Protein AF-A0A0B2VRH1-F1 (afdb_monomer)

Sequence (153 aa):
MAQWIFHVLIVERILIDPFHNIIDLCSIANISVLSLTHPLYGYYIHGRSVHGRADTDMLHMNQYLQNERDNLCGQRGLEPGSELQTFAVSLPKAFREQFDEIITKAQTTQTVRLSGTEATTAKIEKVAQASASVIAIFLHTLPLLIQHHTISL

InterPro domains:
  IPR019170 Meckelin [PF09773] (2-138)
  IPR019170 Meckelin [PTHR21274] (2-134)

pLDDT: mean 82.72, std 11.71, range [45.09, 95.44]

Radius of gyration: 19.41 Å; Cα contacts (8 Å, |Δi|>4): 167; chains: 1; bounding box: 44×45×52 Å

Mean predicted aligned error: 8.81 Å

Structure (mmCIF, N/CA/C/O backbone):
data_AF-A0A0B2VRH1-F1
#
_entry.id   AF-A0A0B2VRH1-F1
#
loop_
_atom_site.group_PDB
_atom_site.id
_atom_site.type_symbol
_atom_site.label_atom_id
_atom_site.label_alt_id
_atom_site.label_comp_id
_atom_site.label_asym_id
_atom_site.label_entity_id
_atom_site.label_seq_id
_atom_site.pdbx_PDB_ins_code
_atom_site.Cartn_x
_atom_site.Cartn_y
_atom_site.Cartn_z
_atom_site.occupancy
_atom_site.B_iso_or_equiv
_atom_site.auth_seq_id
_atom_site.auth_comp_id
_atom_site.auth_asym_id
_atom_site.auth_atom_id
_atom_site.pdbx_PDB_model_num
ATOM 1 N N . MET A 1 1 ? 10.147 29.366 -21.437 1.00 80.12 1 MET A N 1
ATOM 2 C CA . MET A 1 1 ? 8.720 29.034 -21.659 1.00 80.12 1 MET A CA 1
ATOM 3 C C . MET A 1 1 ? 8.546 27.788 -22.518 1.00 80.12 1 MET A C 1
ATOM 5 O O . MET A 1 1 ? 8.011 26.824 -22.001 1.00 80.12 1 MET A O 1
ATOM 9 N N . ALA A 1 2 ? 9.052 27.740 -23.757 1.00 86.06 2 ALA A N 1
ATOM 10 C CA . ALA A 1 2 ? 8.922 26.553 -24.621 1.00 86.06 2 ALA A CA 1
ATOM 11 C C . ALA A 1 2 ? 9.489 25.256 -24.004 1.00 86.06 2 ALA A C 1
ATOM 13 O O . ALA A 1 2 ? 8.811 24.238 -24.024 1.00 86.06 2 ALA A O 1
ATOM 14 N N . GLN A 1 3 ? 10.671 25.306 -23.372 1.00 88.19 3 GLN A N 1
ATOM 15 C CA . GLN A 1 3 ? 11.244 24.158 -22.647 1.00 88.19 3 GLN A CA 1
ATOM 16 C C . GLN A 1 3 ? 10.335 23.660 -21.510 1.00 88.19 3 GLN A C 1
ATOM 18 O O . GLN A 1 3 ? 10.160 22.459 -21.349 1.00 88.19 3 GLN A O 1
ATOM 23 N N . TRP A 1 4 ? 9.735 24.575 -20.742 1.00 92.00 4 TRP A N 1
ATOM 24 C CA . TRP A 1 4 ? 8.827 24.228 -19.643 1.00 92.00 4 TRP A CA 1
ATOM 25 C C . TRP A 1 4 ? 7.529 23.607 -20.171 1.00 92.00 4 TRP A C 1
ATOM 27 O O . TRP A 1 4 ? 7.096 22.575 -19.677 1.00 92.00 4 TRP A O 1
ATOM 37 N N . ILE A 1 5 ? 6.961 24.179 -21.237 1.00 89.69 5 ILE A N 1
ATOM 38 C CA . ILE A 1 5 ? 5.761 23.648 -21.898 1.00 89.69 5 ILE A CA 1
ATOM 39 C C . ILE A 1 5 ? 6.035 22.252 -22.476 1.00 89.69 5 ILE A C 1
ATOM 41 O O . ILE A 1 5 ? 5.223 21.353 -22.295 1.00 89.69 5 ILE A O 1
ATOM 45 N N . PHE A 1 6 ? 7.185 22.049 -23.125 1.00 90.38 6 PHE A N 1
ATOM 46 C CA . PHE A 1 6 ? 7.598 20.741 -23.638 1.00 90.38 6 PHE A CA 1
ATOM 47 C C . PHE A 1 6 ? 7.766 19.715 -22.509 1.00 90.38 6 PHE A C 1
ATOM 49 O O . PHE A 1 6 ? 7.283 18.591 -22.619 1.00 90.38 6 PHE A O 1
ATOM 56 N N . HIS A 1 7 ? 8.394 20.109 -21.399 1.00 85.38 7 HIS A N 1
ATOM 57 C CA . HIS A 1 7 ? 8.562 19.239 -20.238 1.00 85.38 7 HIS A CA 1
ATOM 58 C C . HIS A 1 7 ? 7.213 18.799 -19.651 1.00 85.38 7 HIS A C 1
ATOM 60 O O . HIS A 1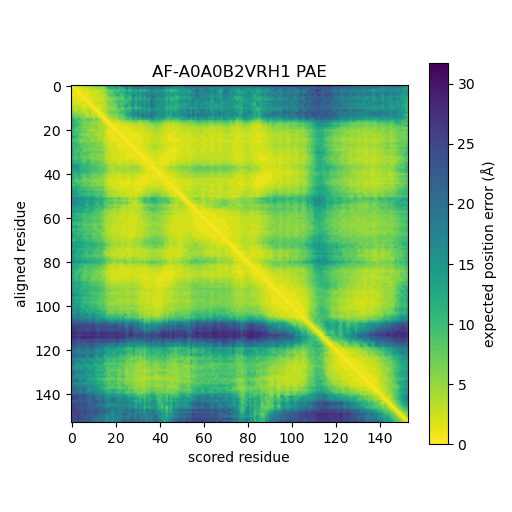 7 ? 6.954 17.608 -19.521 1.00 85.38 7 HIS A O 1
ATOM 66 N N . VAL A 1 8 ? 6.320 19.749 -19.373 1.00 83.69 8 VAL A N 1
ATOM 67 C CA . VAL A 1 8 ? 5.028 19.472 -18.725 1.00 83.69 8 VAL A CA 1
ATOM 68 C C . VAL A 1 8 ? 4.060 18.728 -19.652 1.00 83.69 8 VAL A C 1
ATOM 70 O O . VAL A 1 8 ? 3.361 17.815 -19.221 1.00 83.69 8 VAL A O 1
ATOM 73 N N . LEU A 1 9 ? 3.987 19.103 -20.933 1.00 82.50 9 LEU A N 1
ATOM 74 C CA . LEU A 1 9 ? 2.983 18.541 -21.844 1.00 82.50 9 LEU A CA 1
ATOM 75 C C . LEU A 1 9 ? 3.428 17.264 -22.554 1.00 82.50 9 LEU A C 1
ATOM 77 O O . LEU A 1 9 ? 2.566 16.485 -22.950 1.00 82.50 9 LEU A O 1
ATOM 81 N N . ILE A 1 10 ? 4.732 17.055 -22.753 1.00 81.56 10 ILE A N 1
ATOM 82 C CA . ILE A 1 10 ? 5.246 15.904 -23.507 1.00 81.56 10 ILE A CA 1
ATOM 83 C C . ILE A 1 10 ? 5.997 14.953 -22.584 1.00 81.56 10 ILE A C 1
ATOM 85 O O . ILE A 1 10 ? 5.645 13.781 -22.523 1.00 81.56 10 ILE A O 1
ATOM 89 N N . VAL A 1 11 ? 6.988 15.428 -21.825 1.00 80.25 11 VAL A N 1
ATOM 90 C CA . VAL A 1 11 ? 7.798 14.531 -20.981 1.00 80.25 11 VAL A CA 1
ATOM 91 C C . VAL A 1 11 ? 6.958 13.945 -19.847 1.00 80.25 11 VAL A C 1
ATOM 93 O O . VAL A 1 11 ? 6.813 12.732 -19.758 1.00 80.25 11 VAL A O 1
ATOM 96 N N . GLU A 1 12 ? 6.336 14.786 -19.024 1.00 77.56 12 GLU A N 1
ATOM 97 C CA . GLU A 1 12 ? 5.575 14.319 -17.858 1.00 77.56 12 GLU A CA 1
ATOM 98 C C . GLU A 1 12 ? 4.310 13.540 -18.224 1.00 77.56 12 GLU A C 1
ATOM 100 O O . GLU A 1 12 ? 3.898 12.653 -17.487 1.00 77.56 12 GLU A O 1
ATOM 105 N N . ARG A 1 13 ? 3.676 13.865 -19.353 1.00 69.12 13 ARG A N 1
ATOM 106 C CA . ARG A 1 13 ? 2.403 13.250 -19.753 1.00 69.12 13 ARG A CA 1
ATOM 107 C C . ARG A 1 13 ? 2.546 11.993 -20.596 1.00 69.12 13 ARG A C 1
ATOM 109 O O . ARG A 1 13 ? 1.606 11.207 -20.616 1.00 69.12 13 ARG A O 1
ATOM 116 N N . ILE A 1 14 ? 3.652 11.842 -21.324 1.00 69.12 14 ILE A N 1
ATOM 117 C CA . ILE A 1 14 ? 3.832 10.740 -22.281 1.00 69.12 14 ILE A CA 1
ATOM 118 C C . ILE A 1 14 ? 4.950 9.794 -21.836 1.00 69.12 14 ILE A C 1
ATOM 120 O O . ILE A 1 14 ? 4.858 8.600 -22.097 1.00 69.12 14 ILE A O 1
ATOM 124 N N . LEU A 1 15 ? 5.999 10.297 -21.175 1.00 67.44 15 LEU A N 1
ATOM 125 C CA . LEU A 1 15 ? 7.172 9.492 -20.809 1.00 67.44 15 LEU A CA 1
ATOM 126 C C . LEU A 1 15 ? 7.208 9.083 -19.334 1.00 67.44 15 LEU A C 1
ATOM 128 O O . LEU A 1 15 ? 7.958 8.174 -18.988 1.00 67.44 15 LEU A O 1
ATOM 132 N N . ILE A 1 16 ? 6.437 9.742 -18.468 1.00 75.50 16 ILE A N 1
ATOM 133 C CA . ILE A 1 16 ? 6.370 9.410 -17.044 1.00 75.50 16 ILE A CA 1
ATOM 134 C C . ILE A 1 16 ? 5.067 8.669 -16.778 1.00 75.50 16 ILE A C 1
ATOM 136 O O . ILE A 1 16 ? 3.990 9.168 -17.095 1.00 75.50 16 ILE A O 1
ATOM 140 N N . ASP A 1 17 ? 5.183 7.504 -16.147 1.00 82.19 17 ASP A N 1
ATOM 141 C CA . ASP A 1 17 ? 4.053 6.769 -15.599 1.00 82.19 17 ASP A CA 1
ATOM 142 C C . ASP A 1 17 ? 3.957 7.027 -14.085 1.00 82.19 17 ASP A C 1
ATOM 144 O O . ASP A 1 17 ? 4.580 6.328 -13.277 1.00 82.19 17 ASP A O 1
ATOM 148 N N . PRO A 1 18 ? 3.235 8.079 -13.657 1.00 82.88 18 PRO A N 1
ATOM 149 C CA . PRO A 1 18 ? 3.152 8.430 -12.245 1.00 82.88 18 PRO A CA 1
ATOM 150 C C . PRO A 1 18 ? 2.441 7.356 -11.414 1.00 82.88 18 PRO A C 1
ATOM 152 O O . PRO A 1 18 ? 2.662 7.294 -10.203 1.00 82.88 18 PRO A O 1
ATOM 155 N N . PHE A 1 19 ? 1.599 6.522 -12.032 1.00 84.38 19 PHE A N 1
ATOM 156 C CA . PHE A 1 19 ? 0.873 5.484 -11.316 1.00 84.38 19 PHE A CA 1
ATOM 157 C C . PHE A 1 19 ? 1.769 4.284 -11.017 1.00 84.38 19 PHE A C 1
ATOM 159 O O . PHE A 1 19 ? 1.809 3.831 -9.876 1.00 84.38 19 PHE A O 1
ATOM 166 N N . HIS A 1 20 ? 2.553 3.811 -11.982 1.00 87.75 20 HIS A N 1
ATOM 167 C CA . HIS A 1 20 ? 3.535 2.764 -11.701 1.00 87.75 20 HIS A CA 1
ATOM 168 C C . HIS A 1 20 ?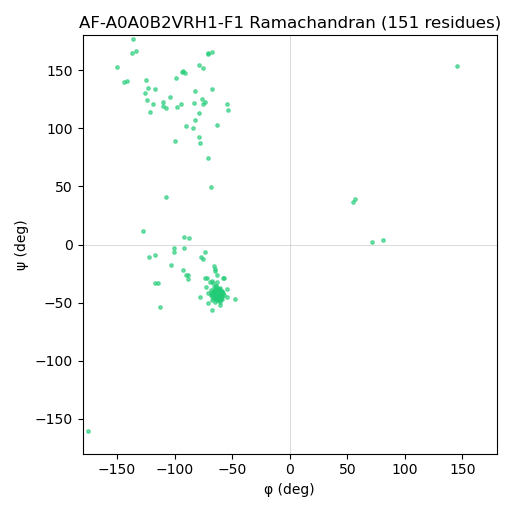 4.600 3.258 -10.714 1.00 87.75 20 HIS A C 1
ATOM 170 O O . HIS A 1 20 ? 4.905 2.559 -9.751 1.00 87.75 20 HIS A O 1
ATOM 176 N N . ASN A 1 21 ? 5.039 4.518 -10.828 1.00 90.00 21 ASN A N 1
ATOM 177 C CA . ASN A 1 21 ? 5.976 5.108 -9.869 1.00 90.00 21 ASN A CA 1
ATOM 178 C C . ASN A 1 21 ? 5.448 5.107 -8.423 1.00 90.00 21 ASN A C 1
ATOM 180 O O . ASN A 1 21 ? 6.220 4.861 -7.495 1.00 90.00 21 ASN A O 1
ATOM 184 N N . ILE A 1 22 ? 4.154 5.388 -8.200 1.00 91.88 22 ILE A N 1
ATOM 185 C CA . ILE A 1 22 ? 3.595 5.362 -6.838 1.00 91.88 22 ILE A CA 1
ATOM 186 C C . ILE A 1 22 ? 3.449 3.929 -6.314 1.00 91.88 22 ILE A C 1
ATOM 188 O O . ILE A 1 22 ? 3.714 3.689 -5.138 1.00 91.88 22 ILE A O 1
ATOM 192 N N . ILE A 1 23 ? 3.084 2.973 -7.173 1.00 92.75 23 ILE A N 1
ATOM 193 C CA . ILE A 1 23 ? 2.985 1.549 -6.819 1.00 92.75 23 ILE A CA 1
ATOM 194 C C . ILE A 1 23 ? 4.370 0.999 -6.442 1.00 92.75 23 ILE A C 1
ATOM 196 O O . ILE A 1 23 ? 4.529 0.349 -5.400 1.00 92.75 23 ILE A O 1
ATOM 200 N N . ASP A 1 24 ? 5.392 1.330 -7.231 1.00 91.62 24 ASP A N 1
ATOM 201 C CA . ASP A 1 24 ? 6.778 0.950 -6.966 1.00 91.62 24 ASP A CA 1
ATOM 202 C C . ASP A 1 24 ? 7.302 1.565 -5.675 1.00 91.62 24 ASP A C 1
ATOM 204 O O . ASP A 1 24 ? 7.927 0.870 -4.867 1.00 91.62 24 ASP A O 1
ATOM 208 N N . LEU A 1 25 ? 7.005 2.847 -5.449 1.00 92.44 25 LEU A N 1
ATOM 209 C CA . LEU A 1 25 ? 7.373 3.540 -4.222 1.00 92.44 25 LEU A CA 1
ATOM 210 C C . LEU A 1 25 ? 6.720 2.891 -2.999 1.00 92.44 25 LEU A C 1
ATOM 212 O O . LEU A 1 25 ? 7.411 2.639 -2.016 1.00 92.44 25 LEU A O 1
ATOM 216 N N . CYS A 1 26 ? 5.421 2.589 -3.058 1.00 93.56 26 CYS A N 1
ATOM 217 C CA . CYS A 1 26 ? 4.702 1.889 -1.994 1.00 93.56 26 CYS A CA 1
ATOM 218 C C . CYS A 1 26 ? 5.380 0.561 -1.637 1.00 93.56 26 CYS A C 1
ATOM 220 O O . CYS A 1 26 ? 5.602 0.276 -0.463 1.00 93.56 26 CYS A O 1
ATOM 222 N N . SER A 1 27 ? 5.764 -0.215 -2.646 1.00 91.25 27 SER A N 1
ATOM 223 C CA . SER A 1 27 ? 6.400 -1.525 -2.482 1.00 91.25 27 SER A CA 1
ATOM 224 C C . SER A 1 27 ? 7.788 -1.434 -1.860 1.00 91.25 27 SER A C 1
ATOM 226 O O . SER A 1 27 ? 8.094 -2.157 -0.915 1.00 91.25 27 SER A O 1
ATOM 228 N N . ILE A 1 28 ? 8.613 -0.505 -2.345 1.00 91.44 28 ILE A N 1
ATOM 229 C CA . ILE A 1 28 ? 9.955 -0.250 -1.812 1.00 91.44 28 ILE A CA 1
ATOM 230 C C . ILE A 1 28 ? 9.876 0.263 -0.371 1.00 91.44 28 ILE A C 1
ATOM 232 O O . ILE A 1 28 ? 10.623 -0.196 0.490 1.00 91.44 28 ILE A O 1
ATOM 236 N N . ALA A 1 29 ? 8.943 1.177 -0.100 1.00 91.75 29 ALA A N 1
ATOM 237 C CA . ALA A 1 29 ? 8.716 1.754 1.220 1.00 91.75 29 ALA A CA 1
ATOM 238 C C . ALA A 1 29 ? 8.028 0.786 2.198 1.00 91.75 29 ALA A C 1
ATOM 240 O O . ALA A 1 29 ? 7.908 1.101 3.380 1.00 91.75 29 ALA A O 1
ATOM 241 N N . ASN A 1 30 ? 7.590 -0.390 1.735 1.00 91.12 30 ASN A N 1
ATOM 242 C CA . ASN A 1 30 ? 6.813 -1.350 2.515 1.00 91.12 30 ASN A CA 1
ATOM 243 C C . ASN A 1 30 ? 5.504 -0.748 3.084 1.00 91.12 30 ASN A C 1
ATOM 245 O O . ASN A 1 30 ? 5.123 -1.016 4.227 1.00 91.12 30 ASN A O 1
ATOM 249 N N . ILE A 1 31 ? 4.823 0.096 2.300 1.00 90.75 31 ILE A N 1
ATOM 250 C CA . ILE A 1 31 ? 3.594 0.808 2.673 1.00 90.75 31 ILE A CA 1
ATOM 251 C C . ILE A 1 31 ? 2.455 0.396 1.746 1.00 90.75 31 ILE A C 1
ATOM 253 O O . ILE A 1 31 ? 2.488 0.648 0.546 1.00 90.75 31 ILE A O 1
ATOM 257 N N . SER A 1 32 ? 1.385 -0.155 2.319 1.00 90.62 32 SER A N 1
ATOM 258 C CA . SER A 1 32 ? 0.133 -0.397 1.595 1.00 90.62 32 SER A CA 1
ATOM 259 C C . SER A 1 32 ? -0.856 0.757 1.763 1.00 90.62 32 SER A C 1
ATOM 261 O O . SER A 1 32 ? -0.910 1.379 2.823 1.00 90.62 32 SER A O 1
ATOM 263 N N . VAL A 1 33 ? -1.678 1.009 0.743 1.00 91.00 33 VAL A N 1
ATOM 264 C CA . VAL A 1 33 ? -2.634 2.127 0.724 1.00 91.00 33 VAL A CA 1
ATOM 265 C C . VAL A 1 33 ? -4.042 1.606 0.477 1.00 91.00 33 VAL A C 1
ATOM 267 O O . VAL A 1 33 ? -4.293 0.957 -0.530 1.00 91.00 33 VAL A O 1
ATOM 270 N N . LEU A 1 34 ? -4.973 1.928 1.374 1.00 89.19 34 LEU A N 1
ATOM 271 C CA . LEU A 1 34 ? -6.407 1.706 1.187 1.00 89.19 34 LEU A CA 1
ATOM 272 C C . LEU A 1 34 ? -7.100 3.060 1.013 1.00 89.19 34 LEU A C 1
ATOM 274 O O . LEU A 1 34 ? -7.024 3.912 1.895 1.00 89.19 34 LEU A O 1
ATOM 278 N N . SER A 1 35 ? -7.797 3.242 -0.106 1.00 90.94 35 SER A N 1
ATOM 279 C CA . SER A 1 35 ? -8.553 4.454 -0.423 1.00 90.94 35 SER A CA 1
ATOM 280 C C . SER A 1 35 ? -10.023 4.117 -0.641 1.00 90.94 35 SER A C 1
ATOM 282 O O . SER A 1 35 ? -10.375 3.415 -1.587 1.00 90.94 35 SER A O 1
ATOM 284 N N . LEU A 1 36 ? -10.896 4.608 0.237 1.00 88.94 36 LEU A N 1
ATOM 285 C CA . LEU A 1 36 ? -12.336 4.369 0.157 1.00 88.94 36 LEU A CA 1
ATOM 286 C C . LEU A 1 36 ? -13.022 5.517 -0.580 1.00 88.94 36 LEU A C 1
ATOM 288 O O . LEU A 1 36 ? -12.967 6.662 -0.139 1.00 88.94 36 LEU A O 1
ATOM 292 N N . THR A 1 37 ? -13.703 5.203 -1.682 1.00 90.69 37 THR A N 1
ATOM 293 C CA . THR A 1 37 ? -14.565 6.173 -2.383 1.00 90.69 37 THR A CA 1
ATOM 294 C C . THR A 1 37 ? -15.981 6.167 -1.817 1.00 90.69 37 THR A C 1
ATOM 296 O O . THR A 1 37 ? -16.660 7.189 -1.820 1.00 90.69 37 THR A O 1
ATOM 299 N N . HIS A 1 38 ? -16.411 5.017 -1.300 1.00 91.19 38 HIS A N 1
ATOM 300 C CA . HIS A 1 38 ? -17.692 4.800 -0.643 1.00 91.19 38 HIS A CA 1
ATOM 301 C C . HIS A 1 38 ? -17.474 4.017 0.652 1.00 91.19 38 HIS A C 1
ATOM 303 O O . HIS A 1 38 ? -16.413 3.419 0.838 1.00 91.19 38 HIS A O 1
ATOM 309 N N . PRO A 1 39 ? -18.476 3.938 1.547 1.00 89.06 39 PRO A N 1
ATOM 310 C CA . PRO A 1 39 ? -18.260 3.332 2.849 1.00 89.06 39 PRO A CA 1
ATOM 311 C C . PRO A 1 39 ? -17.756 1.888 2.850 1.00 89.06 39 PRO A C 1
ATOM 313 O O . PRO A 1 39 ? -17.071 1.496 3.792 1.00 89.06 39 PRO A O 1
ATOM 316 N N . LEU A 1 40 ? -18.099 1.136 1.803 1.00 90.69 40 LEU A N 1
ATOM 317 C CA . LEU A 1 40 ? -17.813 -0.286 1.633 1.00 90.69 40 LEU A CA 1
ATOM 318 C C . LEU A 1 40 ? -17.126 -0.587 0.291 1.00 90.69 40 LEU A C 1
ATOM 320 O O . LEU A 1 40 ? -17.075 -1.741 -0.109 1.00 90.69 40 LEU A O 1
ATOM 324 N N . TYR A 1 41 ? -16.651 0.425 -0.437 1.00 90.50 41 TYR A N 1
ATOM 325 C CA . TYR A 1 41 ? -16.011 0.222 -1.738 1.00 90.50 41 TYR A CA 1
ATOM 326 C C . TYR A 1 41 ? -14.867 1.208 -1.954 1.00 90.50 41 TYR A C 1
ATOM 328 O O . TYR A 1 41 ? -14.965 2.396 -1.625 1.00 90.50 41 TYR A O 1
ATOM 336 N N . GLY A 1 42 ? -13.781 0.715 -2.535 1.00 91.06 42 GLY A N 1
ATOM 337 C CA . GLY A 1 42 ? -12.590 1.508 -2.765 1.00 91.06 42 GLY A CA 1
ATOM 338 C C . GLY A 1 42 ? -11.510 0.771 -3.536 1.00 91.06 42 GLY A C 1
ATOM 339 O O . GLY A 1 42 ? -11.760 -0.234 -4.198 1.00 91.06 42 GLY A O 1
ATOM 340 N N . TYR A 1 43 ? -10.300 1.295 -3.414 1.00 90.81 43 TYR A N 1
ATOM 341 C CA . TYR A 1 43 ? -9.109 0.826 -4.097 1.00 90.81 43 TYR A CA 1
ATOM 342 C C . TYR A 1 43 ? -8.011 0.512 -3.091 1.00 90.81 43 TYR A C 1
ATOM 344 O O . TYR A 1 43 ? -7.838 1.229 -2.102 1.00 90.81 43 TYR A O 1
ATOM 352 N N . TYR A 1 44 ? -7.268 -0.553 -3.356 1.00 90.50 44 TYR A N 1
ATOM 353 C CA . TYR A 1 44 ? -6.167 -1.006 -2.525 1.00 90.50 44 TYR A CA 1
ATOM 354 C C . TYR A 1 44 ? -4.890 -1.148 -3.352 1.00 90.50 44 TYR A C 1
ATOM 356 O O . TYR A 1 44 ? -4.902 -1.774 -4.411 1.00 90.50 44 TYR A O 1
ATOM 364 N N . ILE A 1 45 ? -3.799 -0.572 -2.848 1.00 92.25 45 ILE A N 1
ATOM 365 C CA . ILE A 1 45 ? -2.438 -0.759 -3.350 1.00 92.25 45 ILE A CA 1
ATOM 366 C C . ILE A 1 45 ? -1.688 -1.616 -2.335 1.00 92.25 45 ILE A C 1
ATOM 368 O O . ILE A 1 45 ? -1.492 -1.218 -1.180 1.00 92.25 45 ILE A O 1
ATOM 372 N N . HIS A 1 46 ? -1.258 -2.788 -2.779 1.00 90.31 46 HIS A N 1
ATOM 373 C CA . HIS A 1 46 ? -0.429 -3.697 -2.016 1.00 90.31 46 HIS A CA 1
ATOM 374 C C . HIS A 1 46 ? 1.042 -3.307 -2.146 1.00 90.31 46 HIS A C 1
ATOM 376 O O . HIS A 1 46 ? 1.692 -3.631 -3.133 1.00 90.31 46 HIS A O 1
ATOM 382 N N . GLY A 1 47 ? 1.569 -2.615 -1.139 1.00 90.81 47 GLY A N 1
ATOM 383 C CA . GLY A 1 47 ? 2.965 -2.181 -1.116 1.00 90.81 47 GLY A CA 1
ATOM 384 C C . GLY A 1 47 ? 3.814 -2.960 -0.125 1.00 90.81 47 GLY A C 1
ATOM 385 O O . GLY A 1 47 ? 4.591 -2.355 0.599 1.00 90.81 47 GLY A O 1
ATOM 386 N N . ARG A 1 48 ? 3.642 -4.281 -0.001 1.00 89.44 48 ARG A N 1
ATOM 387 C CA . ARG A 1 48 ? 4.540 -5.087 0.837 1.00 89.44 48 ARG A CA 1
ATOM 388 C C . ARG A 1 48 ? 5.866 -5.283 0.102 1.00 89.44 48 ARG A C 1
ATOM 390 O O . ARG A 1 48 ? 5.885 -5.806 -1.006 1.00 89.44 48 ARG A O 1
ATOM 397 N N . SER A 1 49 ? 6.974 -4.916 0.741 1.00 90.06 49 SER A N 1
ATOM 398 C CA . SER A 1 49 ? 8.309 -5.187 0.202 1.00 90.06 49 SER A CA 1
ATOM 399 C C . SER A 1 49 ? 8.585 -6.689 0.208 1.00 90.06 49 SER A C 1
ATOM 401 O O . SER A 1 49 ? 8.392 -7.362 1.228 1.00 90.06 49 SER A O 1
ATOM 403 N N . VAL A 1 50 ? 9.115 -7.207 -0.900 1.00 88.94 50 VAL A N 1
ATOM 404 C CA . VAL A 1 50 ? 9.544 -8.613 -1.025 1.00 88.94 50 VAL A CA 1
ATOM 405 C C . VAL A 1 50 ? 10.716 -8.941 -0.091 1.00 88.94 50 VAL A C 1
ATOM 407 O O . VAL A 1 50 ? 10.905 -10.092 0.295 1.00 88.94 50 VAL A O 1
ATOM 410 N N . HIS A 1 51 ? 11.454 -7.917 0.353 1.00 88.31 51 HIS A N 1
ATOM 411 C CA . HIS A 1 51 ? 12.589 -8.032 1.278 1.00 88.31 51 HIS A CA 1
ATOM 412 C C . HIS A 1 51 ? 12.177 -7.878 2.754 1.00 88.31 51 HIS A C 1
ATOM 414 O O . HIS A 1 51 ? 13.005 -8.008 3.660 1.00 88.31 51 HIS A O 1
ATOM 420 N N . GLY A 1 52 ? 10.891 -7.601 3.016 1.00 81.44 52 GLY A N 1
ATOM 421 C CA . GLY A 1 52 ? 10.291 -7.525 4.354 1.00 81.44 52 GLY A CA 1
ATOM 422 C C . GLY A 1 52 ? 10.692 -6.307 5.194 1.00 81.44 52 GLY A C 1
ATOM 423 O O . GLY A 1 52 ? 10.261 -6.193 6.341 1.00 81.44 52 GLY A O 1
ATOM 424 N N . ARG A 1 53 ? 11.509 -5.404 4.647 1.00 83.44 53 ARG A N 1
ATOM 425 C CA . ARG A 1 53 ? 11.949 -4.153 5.276 1.00 83.44 53 ARG A CA 1
ATOM 426 C C . ARG A 1 53 ? 12.202 -3.090 4.206 1.00 83.44 53 ARG A C 1
ATOM 428 O O . ARG A 1 53 ? 12.540 -3.441 3.078 1.00 83.44 53 ARG A O 1
ATOM 435 N N . ALA A 1 54 ? 12.052 -1.825 4.581 1.00 86.12 54 ALA A N 1
ATOM 436 C CA . ALA A 1 54 ? 12.275 -0.672 3.703 1.00 86.12 54 ALA A CA 1
ATOM 437 C C . ALA A 1 54 ? 13.427 0.226 4.181 1.00 86.12 54 ALA A C 1
ATOM 439 O O . ALA A 1 54 ? 14.171 0.762 3.366 1.00 86.12 54 ALA A O 1
ATOM 440 N N . ASP A 1 55 ? 13.622 0.333 5.499 1.00 89.12 55 ASP A N 1
ATOM 441 C CA . ASP A 1 55 ? 14.690 1.134 6.100 1.00 89.12 55 ASP A CA 1
ATOM 442 C C . ASP A 1 55 ? 16.028 0.391 6.004 1.00 89.12 55 ASP A C 1
ATOM 444 O O . ASP A 1 55 ? 16.416 -0.379 6.886 1.00 89.12 55 ASP A O 1
ATOM 448 N N . THR A 1 56 ? 16.729 0.573 4.891 1.00 90.44 56 THR A N 1
ATOM 449 C CA . THR A 1 56 ? 18.050 -0.012 4.665 1.00 90.44 56 THR A CA 1
ATOM 450 C C . THR A 1 56 ? 18.994 0.999 4.025 1.00 90.44 56 THR A C 1
ATOM 452 O O . THR A 1 56 ? 18.575 2.063 3.569 1.00 90.44 56 THR A O 1
ATOM 455 N N . ASP A 1 57 ? 20.292 0.705 4.043 1.00 93.81 57 ASP A N 1
ATOM 456 C CA . ASP A 1 57 ? 21.269 1.571 3.396 1.00 93.81 57 ASP A CA 1
ATOM 457 C C . ASP A 1 57 ? 21.167 1.485 1.862 1.00 93.81 57 ASP A C 1
ATOM 459 O O . ASP A 1 57 ? 20.565 0.576 1.286 1.00 93.81 57 ASP A O 1
ATOM 463 N N . MET A 1 58 ? 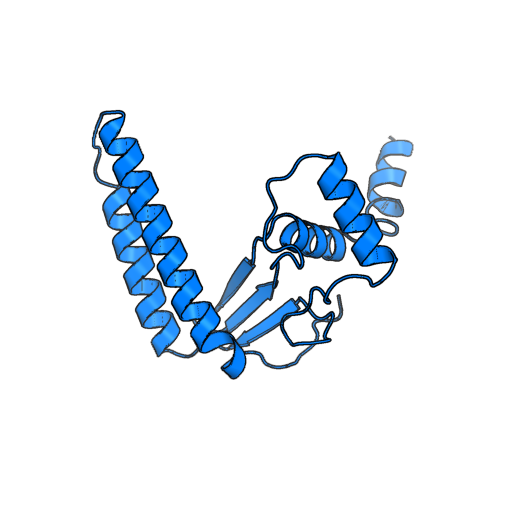21.776 2.449 1.171 1.00 93.19 58 MET A N 1
ATOM 464 C CA . MET A 1 58 ? 21.709 2.501 -0.291 1.00 93.19 58 MET A CA 1
ATOM 465 C C . MET A 1 58 ? 22.365 1.290 -0.969 1.00 93.19 58 MET A C 1
ATOM 467 O O . MET A 1 58 ? 21.988 0.951 -2.089 1.00 93.19 58 MET A O 1
ATOM 471 N N . LEU A 1 59 ? 23.341 0.647 -0.320 1.00 95.25 59 LEU A N 1
ATOM 472 C CA . LEU A 1 59 ? 24.044 -0.503 -0.884 1.00 95.25 59 LEU A CA 1
ATOM 473 C C . LEU A 1 59 ? 23.123 -1.726 -0.915 1.00 95.25 59 LEU A C 1
ATOM 475 O O . LEU A 1 59 ? 22.958 -2.344 -1.965 1.00 95.25 59 LEU A O 1
ATOM 479 N N . HIS A 1 60 ? 22.486 -2.037 0.209 1.00 92.88 60 HIS A N 1
ATOM 480 C CA . HIS A 1 60 ? 21.507 -3.110 0.317 1.00 92.88 60 HIS A CA 1
ATOM 481 C C . HIS A 1 60 ? 20.275 -2.821 -0.537 1.00 92.88 60 HIS A C 1
ATOM 483 O O . HIS A 1 60 ? 19.788 -3.716 -1.221 1.00 92.88 60 HIS A O 1
ATOM 489 N N . MET A 1 61 ? 19.817 -1.566 -0.582 1.00 92.44 61 MET A N 1
ATOM 490 C CA . MET A 1 61 ? 18.725 -1.172 -1.470 1.00 92.44 61 MET A CA 1
ATOM 491 C C . MET A 1 61 ? 19.070 -1.443 -2.942 1.00 92.44 61 MET A C 1
ATOM 493 O O . MET A 1 61 ? 18.245 -1.950 -3.697 1.00 92.44 61 MET A O 1
ATOM 497 N N . ASN A 1 62 ? 20.306 -1.162 -3.360 1.00 94.56 62 ASN A N 1
ATOM 498 C CA . ASN A 1 62 ? 20.753 -1.478 -4.712 1.00 94.56 62 ASN A CA 1
ATOM 499 C C . ASN A 1 62 ? 20.774 -2.995 -4.966 1.00 94.56 62 ASN A C 1
ATOM 501 O O . ASN A 1 62 ? 20.289 -3.441 -6.001 1.00 94.56 62 ASN A O 1
ATOM 505 N N . GLN A 1 63 ? 21.261 -3.787 -4.006 1.00 94.12 63 GLN A N 1
ATOM 506 C CA . GLN A 1 63 ? 21.244 -5.253 -4.092 1.00 94.12 63 GLN A CA 1
ATOM 507 C C . GLN A 1 63 ? 19.821 -5.810 -4.206 1.00 94.12 63 GLN A C 1
ATOM 509 O O . GLN A 1 63 ? 19.577 -6.721 -4.988 1.00 94.12 63 GLN A O 1
ATOM 514 N N . TYR A 1 64 ? 18.866 -5.247 -3.468 1.00 93.06 64 TYR A N 1
ATOM 515 C CA . TYR A 1 64 ? 17.452 -5.606 -3.554 1.00 93.06 64 TYR A CA 1
ATOM 516 C C . TYR A 1 64 ? 16.877 -5.374 -4.947 1.00 93.06 64 TYR A C 1
ATOM 518 O O . TYR A 1 64 ? 16.263 -6.281 -5.504 1.00 93.06 64 TYR A O 1
ATOM 526 N N . LEU A 1 65 ? 17.152 -4.212 -5.541 1.00 92.31 65 LEU A N 1
ATOM 527 C CA . LEU A 1 65 ? 16.720 -3.903 -6.905 1.00 92.31 65 LEU A CA 1
ATOM 528 C C . LEU A 1 65 ? 17.393 -4.805 -7.950 1.00 92.31 65 LEU A C 1
ATOM 530 O O . LEU A 1 65 ? 16.751 -5.189 -8.925 1.00 92.31 65 LEU A O 1
ATOM 534 N N . GLN A 1 66 ? 18.667 -5.166 -7.757 1.00 95.00 66 GLN A N 1
ATOM 535 C CA . GLN A 1 66 ? 19.352 -6.129 -8.629 1.00 95.00 66 GLN A CA 1
ATOM 536 C C . GLN A 1 66 ? 18.724 -7.523 -8.527 1.00 95.00 66 GLN A C 1
ATOM 538 O O . GLN A 1 66 ? 18.416 -8.126 -9.548 1.00 95.00 66 GLN A O 1
ATOM 543 N N . ASN A 1 67 ? 18.453 -8.001 -7.311 1.00 94.00 67 ASN A N 1
ATOM 544 C CA . ASN A 1 67 ? 17.805 -9.293 -7.098 1.00 94.00 67 ASN A CA 1
ATOM 545 C C . ASN A 1 67 ? 16.403 -9.345 -7.719 1.00 94.00 67 ASN A C 1
ATOM 547 O O . ASN A 1 67 ? 16.034 -10.370 -8.281 1.00 94.00 67 ASN A O 1
ATOM 551 N N . GLU A 1 68 ? 15.633 -8.259 -7.646 1.00 92.38 68 GLU A N 1
ATOM 552 C CA . GLU A 1 68 ? 14.333 -8.165 -8.319 1.00 92.38 68 GLU A CA 1
ATOM 553 C C . GLU A 1 68 ? 14.475 -8.209 -9.842 1.00 92.38 68 GLU A C 1
ATOM 555 O O . GLU A 1 68 ? 13.786 -8.982 -10.502 1.00 92.38 68 GLU A O 1
ATOM 560 N N . ARG A 1 69 ? 15.426 -7.449 -10.401 1.00 91.75 69 ARG A N 1
ATOM 561 C CA . ARG A 1 69 ? 15.731 -7.462 -11.839 1.00 91.75 69 ARG A CA 1
ATOM 562 C C . ARG A 1 69 ? 16.127 -8.854 -12.338 1.00 91.75 69 ARG A C 1
ATOM 564 O O . ARG A 1 69 ? 15.712 -9.252 -13.425 1.00 91.75 69 ARG A O 1
ATOM 571 N N . ASP A 1 70 ? 16.927 -9.571 -11.557 1.00 95.44 70 ASP A N 1
ATOM 572 C CA . ASP A 1 70 ? 17.439 -10.896 -11.904 1.00 95.44 70 ASP A CA 1
ATOM 573 C C . ASP A 1 70 ? 16.480 -12.032 -11.486 1.00 95.44 70 ASP A C 1
ATOM 575 O O . ASP A 1 70 ? 16.808 -13.206 -11.651 1.00 95.44 70 ASP A O 1
ATOM 579 N N . ASN A 1 71 ? 15.279 -11.703 -10.983 1.00 90.56 71 ASN A N 1
ATOM 580 C CA . ASN A 1 71 ? 14.262 -12.646 -10.494 1.00 90.56 71 ASN A CA 1
ATOM 581 C C . ASN A 1 71 ? 14.778 -13.614 -9.405 1.00 90.56 71 ASN A C 1
ATOM 583 O O . ASN A 1 71 ? 14.392 -14.782 -9.344 1.00 90.56 71 ASN A O 1
ATOM 587 N N . LEU A 1 72 ? 15.660 -13.129 -8.528 1.00 92.81 72 LEU A N 1
ATOM 588 C CA . LEU A 1 72 ? 16.250 -13.870 -7.406 1.00 92.81 72 LEU A CA 1
ATOM 589 C C . LEU A 1 72 ? 15.454 -13.726 -6.094 1.00 92.81 72 LEU A C 1
ATOM 591 O O . LEU A 1 72 ? 15.900 -14.183 -5.039 1.00 92.81 72 LEU A O 1
ATOM 595 N N . CYS A 1 73 ? 14.285 -13.089 -6.132 1.00 90.19 73 CYS A N 1
ATOM 596 C CA . CYS A 1 73 ? 13.373 -12.930 -5.001 1.00 90.19 73 CYS A CA 1
ATOM 597 C C . CYS A 1 73 ? 11.914 -13.190 -5.419 1.00 90.19 73 CYS A C 1
ATOM 599 O O . CYS A 1 73 ? 11.621 -13.491 -6.574 1.00 90.19 73 CYS A O 1
ATOM 601 N N . GLY A 1 74 ? 10.995 -13.144 -4.449 1.00 88.06 74 GLY A N 1
ATOM 602 C CA . GLY A 1 74 ? 9.564 -13.288 -4.718 1.00 88.06 74 GLY A CA 1
ATOM 603 C C . GLY A 1 74 ? 8.989 -12.106 -5.503 1.00 88.06 74 GLY A C 1
ATOM 604 O O . GLY A 1 74 ? 9.599 -11.044 -5.576 1.00 88.06 74 GLY A O 1
ATOM 605 N N . GLN A 1 75 ? 7.786 -12.294 -6.045 1.00 90.69 75 GLN A N 1
ATOM 606 C CA . GLN A 1 75 ? 7.058 -11.240 -6.751 1.00 90.69 75 GLN A CA 1
ATOM 607 C C . GLN A 1 75 ? 6.371 -10.268 -5.787 1.00 90.69 75 GLN A C 1
ATOM 609 O O . GLN A 1 75 ? 6.046 -10.624 -4.652 1.00 90.69 75 GLN A O 1
ATOM 614 N N . ARG A 1 76 ? 6.151 -9.034 -6.254 1.00 90.81 76 ARG A N 1
ATOM 615 C CA . ARG A 1 76 ? 5.574 -7.930 -5.464 1.00 90.81 76 ARG A CA 1
ATOM 616 C C . ARG A 1 76 ? 4.053 -8.015 -5.277 1.00 90.81 76 ARG A C 1
ATOM 618 O O . ARG A 1 76 ? 3.489 -7.241 -4.502 1.00 90.81 76 ARG A O 1
ATOM 625 N N . GLY A 1 77 ? 3.374 -8.904 -5.998 1.00 88.88 77 GLY A N 1
ATOM 626 C CA . GLY A 1 77 ? 1.924 -9.025 -5.931 1.00 88.88 77 GLY A CA 1
ATOM 627 C C . GLY A 1 77 ? 1.428 -9.620 -4.620 1.00 88.88 77 GLY A C 1
ATOM 628 O O . GLY A 1 77 ? 2.169 -10.207 -3.832 1.00 88.88 77 GLY A O 1
ATOM 629 N N . LEU A 1 78 ? 0.129 -9.446 -4.385 1.00 85.44 78 LEU A N 1
ATOM 630 C CA . LEU A 1 78 ? -0.502 -9.905 -3.150 1.00 85.44 78 LEU A CA 1
ATOM 631 C C . LEU A 1 78 ? -0.564 -11.437 -3.049 1.00 85.44 78 LEU A C 1
ATOM 633 O O . LEU A 1 78 ? -0.411 -12.002 -1.965 1.00 85.44 78 LEU A O 1
ATOM 637 N N . GLU A 1 79 ? -0.842 -12.098 -4.172 1.00 84.19 79 GLU A N 1
ATOM 638 C CA . GLU A 1 79 ? -0.936 -13.553 -4.246 1.00 84.19 79 GLU A CA 1
ATOM 639 C C . GLU A 1 79 ? 0.421 -14.174 -4.592 1.00 84.19 79 GLU A C 1
ATOM 641 O O . GLU A 1 79 ? 1.189 -13.587 -5.360 1.00 84.19 79 GLU A O 1
ATOM 646 N N . PRO A 1 80 ? 0.724 -15.383 -4.086 1.00 82.62 80 PRO A N 1
ATOM 647 C CA . PRO A 1 80 ? 1.964 -16.071 -4.418 1.00 82.62 80 PRO A CA 1
ATOM 648 C C . PRO A 1 80 ? 2.145 -16.225 -5.934 1.00 82.62 80 PRO A C 1
ATOM 650 O O . PRO A 1 80 ? 1.325 -16.845 -6.606 1.00 82.62 80 PRO A O 1
ATOM 653 N N . GLY A 1 81 ? 3.240 -15.674 -6.462 1.00 84.25 81 GLY A N 1
ATOM 654 C CA . GLY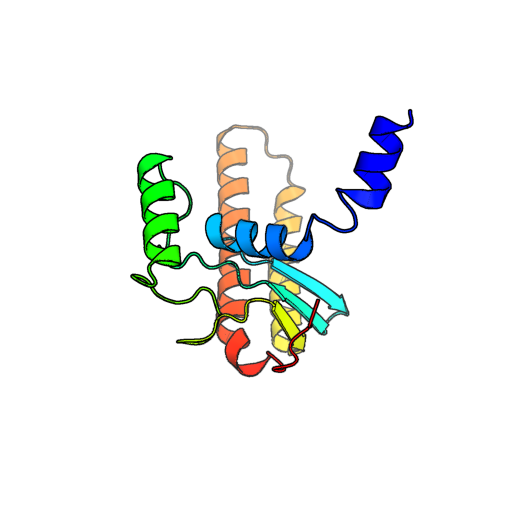 A 1 81 ? 3.571 -15.738 -7.890 1.00 84.25 81 GLY A CA 1
ATOM 655 C C . GLY A 1 81 ? 2.847 -14.718 -8.775 1.00 84.25 81 GLY A C 1
ATOM 656 O O . GLY A 1 81 ? 3.040 -14.749 -9.986 1.00 84.25 81 GLY A O 1
ATOM 657 N N . SER A 1 82 ? 2.047 -13.816 -8.200 1.00 87.06 82 SER A N 1
ATOM 658 C CA . SER A 1 82 ? 1.426 -12.703 -8.922 1.00 87.06 82 SER A CA 1
ATOM 659 C C . SER A 1 82 ? 2.287 -11.443 -8.846 1.00 87.06 82 SER A C 1
ATOM 661 O O . SER A 1 82 ? 2.956 -11.200 -7.844 1.00 87.06 82 SER A O 1
ATOM 663 N N . GLU A 1 83 ? 2.223 -10.611 -9.882 1.00 88.56 83 GLU A N 1
ATOM 664 C CA . GLU A 1 83 ? 2.777 -9.249 -9.898 1.00 88.56 83 GLU A CA 1
ATOM 665 C C . GLU A 1 83 ? 1.694 -8.184 -9.665 1.00 88.56 83 GLU A C 1
ATOM 667 O O . GLU A 1 83 ? 1.994 -6.998 -9.592 1.00 88.56 83 GLU A O 1
ATOM 672 N N . LEU A 1 84 ? 0.419 -8.576 -9.534 1.00 89.38 84 LEU A N 1
ATOM 673 C CA . LEU A 1 84 ? -0.677 -7.620 -9.391 1.00 89.38 84 LEU A CA 1
ATOM 674 C C . LEU A 1 84 ? -0.669 -6.980 -7.997 1.00 89.38 84 LEU A C 1
ATOM 676 O O . LEU A 1 84 ? -0.772 -7.670 -6.979 1.00 89.38 84 LEU A O 1
ATOM 680 N N . GLN A 1 85 ? -0.591 -5.649 -7.966 1.00 90.88 85 GLN A N 1
ATOM 681 C CA . GLN A 1 85 ? -0.504 -4.864 -6.730 1.00 90.88 85 GLN A CA 1
ATOM 682 C C . GLN A 1 85 ? -1.688 -3.918 -6.516 1.00 90.88 85 GLN A C 1
ATOM 684 O O . GLN A 1 85 ? -1.811 -3.336 -5.442 1.00 90.88 85 GLN A O 1
ATOM 689 N N . THR A 1 86 ? -2.561 -3.747 -7.507 1.00 91.31 86 THR A N 1
ATOM 690 C CA . THR A 1 86 ? -3.695 -2.819 -7.458 1.00 91.31 86 THR A CA 1
ATOM 691 C C . THR A 1 86 ? -5.014 -3.571 -7.551 1.00 91.31 86 THR A C 1
ATOM 693 O O . THR A 1 86 ? -5.193 -4.454 -8.387 1.00 91.31 86 THR A O 1
ATOM 696 N N . PHE A 1 87 ? -5.954 -3.214 -6.678 1.00 89.19 87 PHE A N 1
ATOM 697 C CA . PHE A 1 87 ? -7.201 -3.954 -6.519 1.00 89.19 87 PHE A CA 1
ATOM 698 C C . PHE A 1 87 ? -8.384 -3.021 -6.292 1.00 89.19 87 PHE A C 1
ATOM 700 O O . PHE A 1 87 ? -8.290 -2.055 -5.531 1.00 89.19 87 PHE A O 1
ATOM 707 N N . ALA A 1 88 ? -9.524 -3.356 -6.891 1.00 90.31 88 ALA A N 1
ATOM 708 C CA . ALA A 1 88 ? -10.817 -2.877 -6.423 1.00 90.31 88 ALA A CA 1
ATOM 709 C C . ALA A 1 88 ? -11.285 -3.770 -5.267 1.00 90.31 88 ALA A C 1
ATOM 711 O O . ALA A 1 88 ? -11.239 -5.001 -5.352 1.00 90.31 88 ALA A O 1
ATOM 712 N N . VAL A 1 89 ? -11.732 -3.153 -4.176 1.00 87.12 89 VAL A N 1
ATOM 713 C CA . VAL A 1 89 ? -12.151 -3.874 -2.971 1.00 87.12 89 VAL A CA 1
ATOM 714 C C . VAL A 1 89 ? -13.579 -3.518 -2.599 1.00 87.12 89 VAL A C 1
ATOM 716 O O . VAL A 1 89 ? -13.959 -2.347 -2.565 1.00 87.12 89 VAL A O 1
ATOM 719 N N . SER A 1 90 ? -14.361 -4.549 -2.285 1.00 89.06 90 SER A N 1
ATOM 720 C CA . SER A 1 90 ? -15.680 -4.414 -1.669 1.00 89.06 90 SER A CA 1
ATOM 721 C C . SER A 1 90 ? -15.591 -4.927 -0.241 1.00 89.06 90 SER A C 1
ATOM 723 O O . SER A 1 90 ? -15.259 -6.085 -0.026 1.00 89.06 90 SER A O 1
ATOM 725 N N . LEU A 1 91 ? -15.856 -4.073 0.741 1.00 86.88 91 LEU A N 1
ATOM 726 C CA . LEU A 1 91 ? -15.647 -4.362 2.156 1.00 86.88 91 LEU A CA 1
ATOM 727 C C . LEU A 1 91 ? -16.954 -4.792 2.838 1.00 86.88 91 LEU A C 1
ATOM 729 O O . LEU A 1 91 ? -18.019 -4.237 2.556 1.00 86.88 91 LEU A O 1
ATOM 733 N N . PRO A 1 92 ? -16.910 -5.744 3.782 1.00 88.12 92 PRO A N 1
ATOM 734 C CA . PRO A 1 92 ? -18.082 -6.167 4.520 1.00 88.12 92 PRO A CA 1
ATOM 735 C C . PRO A 1 92 ? -18.435 -5.102 5.558 1.00 88.12 92 PRO A C 1
ATOM 737 O O . PRO A 1 92 ? -17.564 -4.418 6.099 1.00 88.12 92 PRO A O 1
ATOM 740 N N . LYS A 1 93 ? -19.719 -5.006 5.912 1.00 89.81 93 LYS A N 1
ATOM 741 C CA . LYS A 1 93 ? -20.182 -4.074 6.955 1.00 89.81 93 LYS A CA 1
ATOM 742 C C . LYS A 1 93 ? -19.437 -4.257 8.282 1.00 89.81 93 LYS A C 1
ATOM 744 O O . LYS A 1 93 ? -19.054 -3.270 8.893 1.00 89.81 93 LYS A O 1
ATOM 749 N N . ALA A 1 94 ? -19.132 -5.502 8.650 1.00 88.88 94 ALA A N 1
ATOM 750 C CA . ALA A 1 94 ? -18.371 -5.818 9.858 1.00 88.88 94 ALA A CA 1
ATOM 751 C C . ALA A 1 94 ? -16.956 -5.206 9.868 1.00 88.88 94 ALA A C 1
ATOM 753 O O . ALA A 1 94 ? -16.497 -4.755 10.914 1.00 88.88 94 ALA A O 1
ATOM 754 N N . PHE A 1 95 ? -16.270 -5.150 8.716 1.00 87.81 95 PHE A N 1
ATOM 755 C CA . PHE A 1 95 ? -14.980 -4.454 8.610 1.00 87.81 95 PHE A CA 1
ATOM 756 C C . PHE A 1 95 ? -15.165 -2.967 8.902 1.00 87.81 95 PHE A C 1
ATOM 758 O O . PHE A 1 95 ? -14.404 -2.376 9.663 1.00 87.81 95 PHE A O 1
ATOM 765 N N . ARG A 1 96 ? -16.198 -2.368 8.301 1.00 89.44 96 ARG A N 1
ATOM 766 C CA . ARG A 1 96 ? -16.469 -0.940 8.419 1.00 89.44 96 ARG A CA 1
ATOM 767 C C . ARG A 1 96 ? -1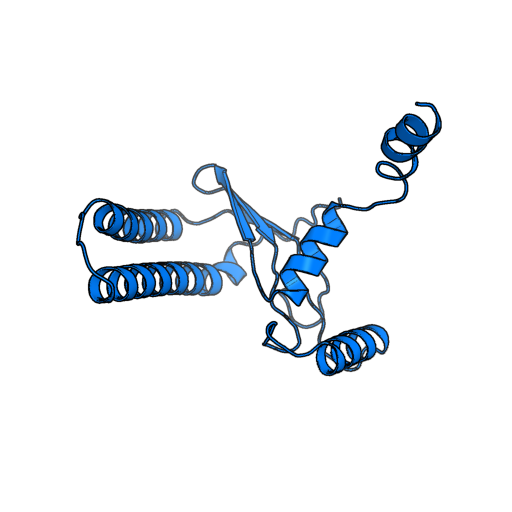6.794 -0.527 9.854 1.00 89.44 96 ARG A C 1
ATOM 769 O O . ARG A 1 96 ? -16.263 0.473 10.320 1.00 89.44 96 ARG A O 1
ATOM 776 N N . GLU A 1 97 ? -17.610 -1.309 10.549 1.00 91.50 97 GLU A N 1
ATOM 777 C CA . GLU A 1 97 ? -17.945 -1.082 11.959 1.00 91.50 97 GLU A CA 1
ATOM 778 C C . GLU A 1 97 ? -16.688 -1.091 12.844 1.00 91.50 97 GLU A C 1
ATOM 780 O O . GLU A 1 97 ? -16.474 -0.160 13.620 1.00 91.50 97 GLU A O 1
ATOM 785 N N . GLN A 1 98 ? -15.809 -2.084 12.667 1.00 89.94 98 GLN A N 1
ATOM 786 C CA . GLN A 1 98 ? -14.552 -2.168 13.421 1.00 89.94 98 GLN A CA 1
ATOM 787 C C . GLN A 1 98 ? -13.581 -1.035 13.065 1.00 89.94 98 GLN A C 1
ATOM 789 O O . GLN A 1 98 ? -12.925 -0.473 13.943 1.00 89.94 98 GLN A O 1
ATOM 794 N N . PHE A 1 99 ? -13.489 -0.679 11.783 1.00 88.94 99 PHE A N 1
ATOM 795 C CA . PHE A 1 99 ? -12.656 0.426 11.319 1.00 88.94 99 PHE A CA 1
ATOM 796 C C . PHE A 1 99 ? -13.091 1.758 11.944 1.00 88.94 99 PHE A C 1
ATOM 798 O O . PHE A 1 99 ? -12.260 2.470 12.511 1.00 88.94 99 PHE A O 1
ATOM 805 N N . ASP A 1 100 ? -14.390 2.070 11.899 1.00 90.62 100 ASP A N 1
ATOM 806 C CA . ASP A 1 100 ? -14.939 3.299 12.479 1.00 90.62 100 ASP A CA 1
ATOM 807 C C . ASP A 1 100 ? -14.711 3.348 13.999 1.00 90.62 100 ASP A C 1
ATOM 809 O O . ASP A 1 100 ? -14.353 4.400 14.540 1.00 90.62 100 ASP A O 1
ATOM 813 N N . GLU A 1 101 ? -14.836 2.213 14.695 1.00 90.94 101 GLU A N 1
ATOM 814 C CA . GLU A 1 101 ? -14.549 2.112 16.128 1.00 90.94 101 GLU A CA 1
ATOM 815 C C . GLU A 1 101 ? -13.077 2.437 16.447 1.00 90.94 101 GLU A C 1
ATOM 817 O O . GLU A 1 101 ? -12.795 3.230 17.354 1.00 90.94 101 GLU A O 1
ATOM 822 N N . ILE A 1 102 ? -12.129 1.866 15.696 1.00 89.06 102 ILE A N 1
ATOM 823 C CA . ILE A 1 102 ? -10.689 2.093 15.900 1.00 89.06 102 ILE A CA 1
ATOM 824 C C . ILE A 1 102 ? -10.323 3.556 15.638 1.00 89.06 102 ILE A C 1
ATOM 826 O O . ILE A 1 102 ? -9.639 4.180 16.456 1.00 89.06 102 ILE A O 1
ATOM 830 N N . ILE A 1 103 ? -10.800 4.125 14.528 1.00 85.81 103 ILE A N 1
ATOM 831 C CA . ILE A 1 103 ? -10.501 5.512 14.157 1.00 85.81 103 ILE A CA 1
ATOM 832 C C . ILE A 1 103 ? -11.101 6.495 15.167 1.00 85.81 103 ILE A C 1
ATOM 834 O O . ILE A 1 103 ? -10.413 7.426 15.590 1.00 85.81 103 ILE A O 1
ATOM 838 N N . THR A 1 104 ? -12.330 6.260 15.633 1.00 88.12 104 THR A N 1
ATOM 839 C CA . THR A 1 104 ? -12.980 7.111 16.645 1.00 88.12 104 THR A CA 1
ATOM 840 C C . THR A 1 104 ? -12.186 7.130 17.957 1.00 88.12 104 THR A C 1
ATOM 842 O O . THR A 1 104 ? -11.949 8.196 18.539 1.00 88.12 104 THR A O 1
ATOM 845 N N . LYS A 1 105 ? -11.698 5.966 18.414 1.00 84.44 105 LYS A N 1
ATOM 846 C CA . LYS A 1 105 ? -10.837 5.860 19.609 1.00 84.44 105 LYS A CA 1
ATOM 847 C C . LYS A 1 105 ? -9.497 6.582 19.421 1.00 84.44 105 LYS A C 1
ATOM 849 O O . LYS A 1 105 ? -9.025 7.268 20.336 1.00 84.44 105 LYS A O 1
ATOM 854 N N . ALA A 1 106 ? -8.900 6.474 18.233 1.00 80.50 106 ALA A N 1
ATOM 855 C CA . ALA A 1 106 ? -7.645 7.144 17.902 1.00 80.50 106 ALA A CA 1
ATOM 856 C C . ALA A 1 106 ? -7.796 8.678 17.863 1.00 80.50 106 ALA A C 1
ATOM 858 O O . ALA A 1 106 ? -6.962 9.392 18.421 1.00 80.50 106 ALA A O 1
ATOM 859 N N . GLN A 1 107 ? -8.884 9.194 17.282 1.00 74.44 107 GLN A N 1
ATOM 860 C CA . GLN A 1 107 ? -9.170 10.633 17.195 1.00 74.44 107 GLN A CA 1
ATOM 861 C C . GLN A 1 107 ? -9.493 11.260 18.557 1.00 74.44 107 GLN A C 1
ATOM 863 O O . GLN A 1 107 ? -8.963 12.321 18.883 1.00 74.44 107 GLN A O 1
ATOM 868 N N . THR A 1 108 ? -10.282 10.581 19.396 1.00 65.62 108 THR A N 1
ATOM 869 C CA . THR A 1 108 ? -10.613 11.049 20.761 1.00 65.62 108 THR A CA 1
ATOM 870 C C . THR A 1 108 ? -9.356 11.264 21.617 1.00 65.62 108 THR A C 1
ATOM 872 O O . THR A 1 108 ? -9.303 12.132 22.489 1.00 65.62 108 THR A O 1
ATOM 875 N N . THR A 1 109 ? -8.289 10.513 21.336 1.00 58.75 109 THR A N 1
ATOM 876 C CA . THR A 1 109 ? -6.994 10.659 22.013 1.00 58.75 109 THR A CA 1
ATOM 877 C C . THR A 1 109 ? -6.237 11.923 21.569 1.00 58.75 109 THR A C 1
ATOM 879 O O . THR A 1 109 ? -5.496 12.505 22.364 1.00 58.75 109 THR A O 1
ATOM 882 N N . GLN A 1 110 ? -6.434 12.397 20.332 1.00 55.09 110 GLN A N 1
ATOM 883 C CA . GLN A 1 110 ? -5.741 13.578 19.794 1.00 55.09 110 GLN A CA 1
ATOM 884 C C . GLN A 1 110 ? -6.230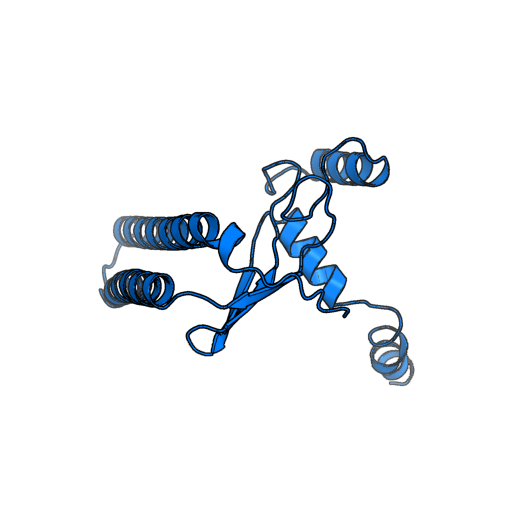 14.894 20.421 1.00 55.09 110 GLN A C 1
ATOM 886 O O . GLN A 1 110 ? -5.446 15.834 20.560 1.00 55.09 110 GLN A O 1
ATOM 891 N N . THR A 1 111 ? -7.490 14.962 20.861 1.00 53.56 111 THR A N 1
ATOM 892 C CA . THR A 1 111 ? -8.092 16.173 21.448 1.00 53.56 111 THR A CA 1
ATOM 893 C C . THR A 1 111 ? -7.649 16.472 22.883 1.00 53.56 111 THR A C 1
ATOM 895 O O . THR A 1 111 ? -7.860 17.584 23.370 1.00 53.56 111 THR A O 1
ATOM 898 N N . VAL A 1 112 ? -6.989 15.534 23.574 1.00 54.88 112 VAL A N 1
ATOM 899 C CA . VAL A 1 112 ? -6.477 15.772 24.931 1.00 54.88 112 VAL A CA 1
ATOM 900 C C . VAL A 1 112 ? -5.126 16.500 24.848 1.00 54.88 112 VAL A C 1
ATOM 902 O O . VAL A 1 112 ? -4.087 15.937 24.474 1.00 54.88 112 VAL A O 1
ATOM 905 N N . ARG A 1 113 ? -5.129 17.794 25.196 1.00 53.97 113 ARG A N 1
ATOM 906 C CA . ARG A 1 113 ? -3.924 18.634 25.312 1.00 53.97 113 ARG A CA 1
ATOM 907 C C . ARG A 1 113 ? -3.087 18.229 26.530 1.00 53.97 113 ARG A C 1
ATOM 909 O O . ARG A 1 113 ? -3.058 18.916 27.540 1.00 53.97 113 ARG A O 1
ATOM 916 N N . LEU A 1 114 ? -2.400 17.100 26.430 1.00 57.94 114 LEU A N 1
ATOM 917 C CA . LEU A 1 114 ? -1.329 16.734 27.351 1.00 57.94 114 LEU A CA 1
ATOM 918 C C . LEU A 1 114 ? -0.035 17.422 26.889 1.00 57.94 114 LEU A C 1
ATOM 920 O O . LEU A 1 114 ? 0.368 17.253 25.734 1.00 57.94 114 LEU A O 1
ATOM 924 N N . SER A 1 115 ? 0.555 18.229 27.773 1.00 59.81 115 SER A N 1
ATOM 925 C CA . SER A 1 115 ? 1.799 18.982 27.569 1.00 59.81 115 SER A CA 1
ATOM 926 C C . SER A 1 115 ? 2.969 18.209 28.181 1.00 59.81 115 SER A C 1
ATOM 928 O O . SER A 1 115 ? 2.965 17.977 29.386 1.00 59.81 115 SER A O 1
ATOM 930 N N . GLY A 1 116 ? 3.950 17.805 27.367 1.00 68.00 116 GLY A N 1
ATOM 931 C CA . GLY A 1 116 ? 5.164 17.099 27.804 1.00 68.00 116 GLY A CA 1
ATOM 932 C C . GLY A 1 116 ? 5.660 16.059 26.790 1.00 68.00 116 GLY A C 1
ATOM 933 O O . GLY A 1 116 ? 4.874 15.519 26.015 1.00 68.00 116 GLY A O 1
ATOM 934 N N . THR A 1 117 ? 6.961 15.758 26.789 1.00 66.94 117 THR A N 1
ATO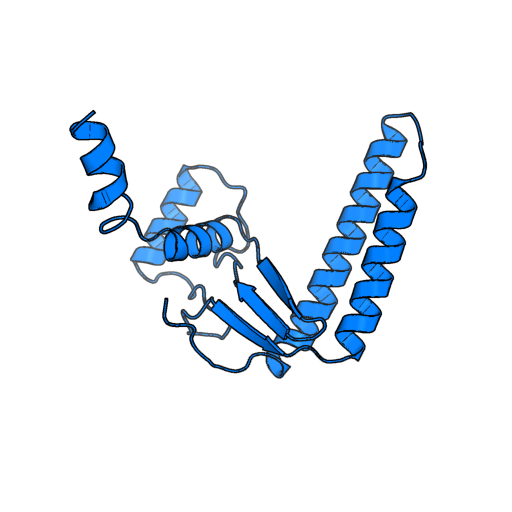M 935 C CA . THR A 1 117 ? 7.598 14.750 25.913 1.00 66.94 117 THR A CA 1
ATOM 936 C C . THR A 1 117 ? 7.020 13.346 26.111 1.00 66.94 117 THR A C 1
ATOM 938 O O . THR A 1 117 ? 6.752 12.655 25.133 1.00 66.94 117 THR A O 1
ATOM 941 N N . GLU A 1 118 ? 6.730 12.954 27.353 1.00 70.12 118 GLU A N 1
ATOM 942 C CA . GLU A 1 118 ? 6.097 11.667 27.690 1.00 70.12 118 GLU A CA 1
ATOM 943 C C . GLU A 1 118 ? 4.678 11.546 27.118 1.00 70.12 118 GLU A C 1
ATOM 945 O O . GLU A 1 118 ? 4.267 10.491 26.632 1.00 70.12 118 GLU A O 1
ATOM 950 N N . ALA A 1 119 ? 3.942 12.659 27.093 1.00 70.00 119 ALA A N 1
ATOM 951 C CA . ALA A 1 119 ? 2.619 12.716 26.493 1.00 70.00 119 ALA A CA 1
ATOM 952 C C . ALA A 1 119 ? 2.662 12.580 24.965 1.00 70.00 119 ALA A C 1
ATOM 954 O O . ALA A 1 119 ? 1.740 12.012 24.378 1.00 70.00 119 ALA A O 1
ATOM 955 N N . THR A 1 120 ? 3.717 13.075 24.313 1.00 73.25 120 THR A N 1
ATOM 956 C CA . THR A 1 120 ? 3.934 12.890 22.872 1.00 73.25 120 THR A CA 1
ATOM 957 C C . THR A 1 120 ? 4.232 11.427 22.547 1.00 73.25 120 THR A C 1
ATOM 959 O O . THR A 1 120 ? 3.617 10.880 21.633 1.00 73.25 120 THR A O 1
ATOM 962 N N . THR A 1 121 ? 5.087 10.762 23.330 1.00 79.25 121 THR A N 1
ATOM 963 C CA . THR A 1 121 ? 5.391 9.331 23.157 1.00 79.25 121 THR A CA 1
ATOM 964 C C . THR A 1 121 ? 4.143 8.463 23.328 1.00 79.25 121 THR A C 1
ATOM 966 O O . THR A 1 121 ? 3.837 7.660 22.451 1.00 79.25 121 THR A O 1
ATOM 969 N N . ALA A 1 122 ? 3.3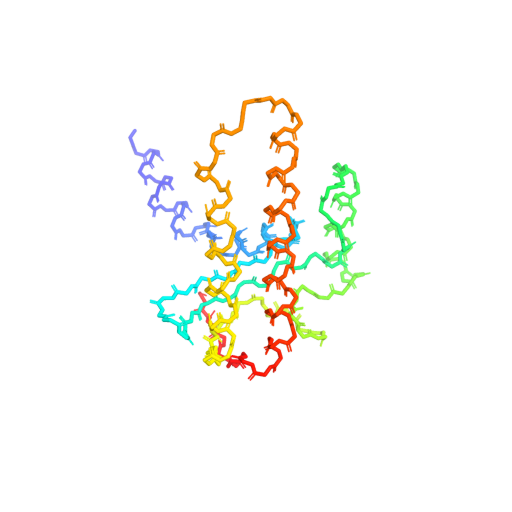52 8.690 24.383 1.00 78.50 122 ALA A N 1
ATOM 970 C CA . ALA A 1 122 ? 2.110 7.947 24.618 1.00 78.50 122 ALA A CA 1
ATOM 971 C C . ALA A 1 122 ? 1.057 8.168 23.511 1.00 78.50 122 ALA A C 1
ATOM 973 O O . ALA A 1 122 ? 0.276 7.270 23.188 1.00 78.50 122 ALA A O 1
ATOM 974 N N . LYS A 1 123 ? 1.024 9.364 22.905 1.00 77.19 123 LYS A N 1
ATOM 975 C CA . LYS A 1 123 ? 0.172 9.651 21.739 1.00 77.19 123 LYS A CA 1
ATOM 976 C C . LYS A 1 123 ? 0.623 8.868 20.509 1.00 77.19 123 LYS A C 1
ATOM 978 O O . LYS A 1 123 ? -0.218 8.254 19.856 1.00 77.19 123 LYS A O 1
ATOM 983 N N . ILE A 1 124 ? 1.924 8.875 20.209 1.00 82.12 124 ILE A N 1
ATOM 984 C CA . ILE A 1 124 ? 2.499 8.137 19.075 1.00 82.12 124 ILE A CA 1
ATOM 985 C C . ILE A 1 124 ? 2.240 6.637 19.232 1.00 82.12 124 ILE A C 1
ATOM 987 O O . ILE A 1 124 ? 1.804 5.995 18.280 1.00 82.12 124 ILE A O 1
ATOM 991 N N . GLU A 1 125 ? 2.422 6.093 20.435 1.00 84.25 125 GLU A N 1
ATOM 992 C CA . GLU A 1 125 ? 2.187 4.677 20.719 1.00 84.25 125 GLU A CA 1
ATOM 993 C C . GLU A 1 125 ? 0.731 4.269 20.452 1.00 84.25 125 GLU A C 1
ATOM 995 O O . GLU A 1 125 ? 0.474 3.290 19.752 1.00 84.25 125 GLU A O 1
ATOM 1000 N N . LYS A 1 126 ? -0.240 5.058 20.926 1.00 82.25 126 LYS A N 1
ATOM 1001 C CA . LYS A 1 126 ? -1.665 4.792 20.672 1.00 82.25 126 LYS A CA 1
ATOM 1002 C C . LYS A 1 126 ? -2.027 4.868 19.189 1.00 82.25 126 LYS A C 1
ATOM 1004 O O . LYS A 1 126 ? -2.821 4.058 18.716 1.00 82.25 126 LYS A O 1
ATOM 1009 N N . VAL A 1 127 ? -1.453 5.819 18.450 1.00 82.62 127 VAL A N 1
ATOM 1010 C CA . VAL A 1 127 ? -1.649 5.911 16.994 1.00 82.62 127 VAL A CA 1
ATOM 1011 C C . VAL A 1 127 ? -1.050 4.690 16.297 1.00 82.62 127 VAL A C 1
ATOM 1013 O O . VAL A 1 127 ? -1.710 4.100 15.446 1.00 82.62 127 VAL A O 1
ATOM 1016 N N . ALA A 1 128 ? 0.149 4.256 16.691 1.00 84.25 128 ALA A N 1
ATOM 1017 C CA . ALA A 1 128 ? 0.780 3.060 16.142 1.00 84.25 128 ALA A CA 1
ATOM 1018 C C . ALA A 1 128 ? -0.058 1.794 16.402 1.00 84.25 128 ALA A C 1
ATOM 1020 O O . ALA A 1 128 ? -0.261 0.996 15.489 1.00 84.25 128 ALA A O 1
ATOM 1021 N N . GLN A 1 129 ? -0.614 1.642 17.609 1.00 86.62 129 GLN A N 1
ATOM 1022 C CA . GLN A 1 129 ? -1.514 0.536 17.961 1.00 86.62 129 GLN A CA 1
ATOM 1023 C C . GLN A 1 129 ? -2.809 0.547 17.133 1.00 86.62 129 GLN A C 1
ATOM 1025 O O . GLN A 1 129 ? -3.253 -0.503 16.659 1.00 86.62 129 GLN A O 1
ATOM 1030 N N . ALA A 1 130 ? -3.407 1.724 16.923 1.00 85.62 130 ALA A N 1
ATOM 1031 C CA . ALA A 1 130 ? -4.592 1.869 16.081 1.00 85.62 130 ALA A CA 1
ATOM 1032 C C . ALA A 1 130 ? -4.290 1.481 14.625 1.00 85.62 130 ALA A C 1
ATOM 1034 O O . ALA A 1 130 ? -5.009 0.667 14.046 1.00 85.62 130 ALA A O 1
ATOM 1035 N N . SER A 1 131 ? -3.187 1.984 14.063 1.00 84.00 131 SER A N 1
ATOM 1036 C CA . SER A 1 131 ? -2.732 1.628 12.715 1.00 84.00 131 SER A CA 1
ATOM 1037 C C . SER A 1 131 ? -2.479 0.125 12.574 1.00 84.00 131 SER A C 1
ATOM 1039 O O . SER A 1 131 ? -2.939 -0.484 11.610 1.00 84.00 131 SER A O 1
ATOM 1041 N N . ALA A 1 132 ? -1.820 -0.503 13.553 1.00 85.06 132 ALA A N 1
ATOM 1042 C CA . ALA A 1 132 ? -1.587 -1.948 13.557 1.00 85.06 132 ALA A CA 1
ATOM 1043 C C . ALA A 1 132 ? -2.898 -2.752 13.590 1.00 85.06 132 ALA A C 1
ATOM 1045 O O . ALA A 1 132 ? -3.031 -3.748 12.880 1.00 85.06 132 ALA A O 1
ATOM 1046 N N . SER A 1 133 ? -3.888 -2.293 14.362 1.00 86.38 133 SER A N 1
ATOM 1047 C CA . SER A 1 133 ? -5.206 -2.934 14.450 1.00 86.38 133 SER A CA 1
ATOM 1048 C C . SER A 1 133 ? -5.970 -2.853 13.124 1.00 86.38 133 SER A C 1
ATOM 1050 O O . SER A 1 133 ? -6.533 -3.852 12.679 1.00 86.38 133 SER A O 1
ATOM 1052 N N . VAL A 1 134 ? -5.933 -1.695 12.451 1.00 84.31 134 VAL A N 1
ATOM 1053 C CA . VAL A 1 134 ? -6.520 -1.523 11.109 1.00 84.31 134 VAL A CA 1
ATOM 1054 C C . VAL A 1 134 ? -5.865 -2.472 10.108 1.00 84.31 134 VAL A C 1
ATOM 1056 O O . VAL A 1 134 ? -6.570 -3.165 9.374 1.00 84.31 134 VAL A O 1
ATOM 1059 N N . ILE A 1 135 ? -4.530 -2.547 10.104 1.00 81.12 135 ILE A N 1
ATOM 1060 C CA . ILE A 1 135 ? -3.782 -3.450 9.220 1.00 81.12 135 ILE A CA 1
ATOM 1061 C C . ILE A 1 135 ? -4.175 -4.907 9.484 1.00 81.12 135 ILE A C 1
ATOM 1063 O O . ILE A 1 135 ? -4.424 -5.645 8.535 1.00 81.12 135 ILE A O 1
ATOM 1067 N N . ALA A 1 136 ? -4.274 -5.323 10.748 1.00 82.56 136 ALA A N 1
ATOM 1068 C CA . ALA A 1 136 ? -4.612 -6.698 11.104 1.00 82.56 136 ALA A CA 1
ATOM 1069 C C . ALA A 1 136 ? -6.002 -7.112 10.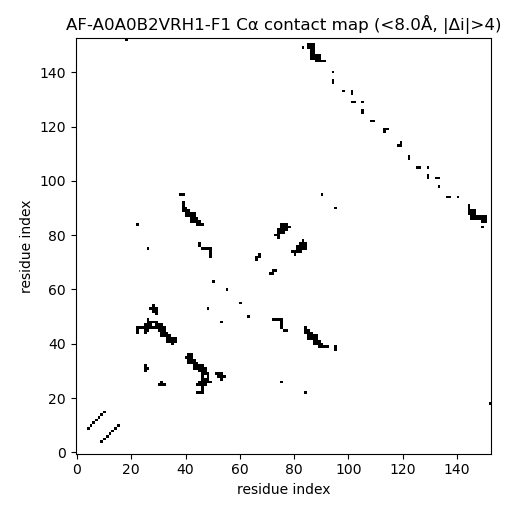592 1.00 82.56 136 ALA A C 1
ATOM 1071 O O . ALA A 1 136 ? -6.145 -8.158 9.956 1.00 82.56 136 ALA A O 1
ATOM 1072 N N . ILE A 1 137 ? -7.019 -6.276 10.815 1.00 83.31 137 ILE A N 1
ATOM 1073 C CA . ILE A 1 137 ? -8.392 -6.550 10.363 1.00 83.31 137 ILE A CA 1
ATOM 1074 C C . ILE A 1 137 ? -8.459 -6.548 8.834 1.00 83.31 137 ILE A C 1
ATOM 1076 O O . ILE A 1 137 ? -9.111 -7.402 8.227 1.00 83.31 137 ILE A O 1
ATOM 1080 N N . PHE A 1 138 ? -7.761 -5.609 8.197 1.00 78.44 138 PHE A N 1
ATOM 1081 C CA . PHE A 1 138 ? -7.720 -5.513 6.747 1.00 78.44 138 PHE A CA 1
ATOM 1082 C C . PHE A 1 138 ? -7.049 -6.735 6.115 1.00 78.44 138 PHE A C 1
ATOM 1084 O O . PHE A 1 138 ? -7.650 -7.370 5.259 1.00 78.44 138 PHE A O 1
ATOM 1091 N N . LEU A 1 139 ? -5.870 -7.147 6.590 1.00 73.62 139 LEU A N 1
ATOM 1092 C CA . LEU A 1 139 ? -5.167 -8.326 6.071 1.00 73.62 139 LEU A CA 1
ATOM 1093 C C . LEU A 1 139 ? -5.932 -9.635 6.296 1.00 73.62 139 LEU A C 1
ATOM 1095 O O . LEU A 1 139 ? -5.906 -10.500 5.427 1.00 73.62 139 LEU A O 1
ATOM 1099 N N . HIS A 1 140 ? -6.636 -9.787 7.422 1.00 76.50 140 HIS A N 1
ATOM 1100 C CA . HIS A 1 140 ? -7.454 -10.978 7.674 1.00 76.50 140 HIS A CA 1
ATOM 1101 C C . HIS A 1 140 ? -8.643 -11.082 6.707 1.00 76.50 140 HIS A C 1
ATOM 1103 O O . HIS A 1 140 ? -9.073 -12.173 6.343 1.00 76.50 140 HIS A O 1
ATOM 1109 N N . THR A 1 141 ? -9.199 -9.943 6.300 1.00 71.19 141 THR A N 1
ATOM 1110 C CA . THR A 1 141 ? -10.378 -9.897 5.430 1.00 71.19 141 THR A CA 1
ATOM 1111 C C . THR A 1 141 ? -10.018 -9.818 3.944 1.00 71.19 141 THR A C 1
ATOM 1113 O O . THR A 1 141 ? -10.804 -10.250 3.108 1.00 71.19 141 THR A O 1
ATOM 1116 N N . LEU A 1 142 ? -8.808 -9.364 3.611 1.00 69.25 142 LEU A N 1
ATOM 1117 C CA . LEU A 1 142 ? -8.315 -9.133 2.253 1.00 69.25 142 LEU A CA 1
ATOM 1118 C C . LEU A 1 142 ? -8.553 -10.275 1.244 1.00 69.25 142 LEU A C 1
ATOM 1120 O O . LEU A 1 142 ? -9.048 -9.980 0.155 1.00 69.25 142 LEU A O 1
ATOM 1124 N N . PRO A 1 143 ? -8.273 -11.558 1.567 1.00 63.72 143 PRO A N 1
ATOM 1125 C CA . PRO A 1 143 ? -8.379 -12.649 0.593 1.00 63.72 143 PRO A CA 1
ATOM 1126 C C . PRO A 1 143 ? -9.815 -12.911 0.122 1.00 63.72 143 PRO A C 1
ATOM 1128 O O . PRO A 1 143 ? -10.026 -13.555 -0.896 1.00 63.72 143 PRO A O 1
ATOM 1131 N N . LEU A 1 144 ? -10.812 -12.433 0.872 1.00 63.12 144 LEU A N 1
ATOM 1132 C CA . LEU A 1 144 ? -12.233 -12.674 0.609 1.00 63.12 144 LEU A CA 1
ATOM 1133 C C . LEU A 1 144 ? -12.923 -11.492 -0.090 1.00 63.12 144 LEU A C 1
ATOM 1135 O O . LEU A 1 144 ? -14.098 -11.593 -0.437 1.00 63.12 144 LEU A O 1
ATOM 1139 N N . LEU A 1 145 ? -12.227 -10.362 -0.249 1.00 63.19 145 LEU A N 1
ATOM 1140 C CA . LEU A 1 145 ? -12.829 -9.062 -0.587 1.00 63.19 145 LEU A CA 1
ATOM 1141 C C . LEU A 1 145 ? -12.288 -8.435 -1.868 1.00 63.19 145 LEU A C 1
ATOM 1143 O O . LEU A 1 145 ? -12.837 -7.440 -2.355 1.00 63.19 145 LEU A O 1
ATOM 1147 N N . ILE A 1 146 ? -11.212 -9.004 -2.405 1.00 65.69 146 ILE A N 1
ATOM 1148 C CA . ILE A 1 146 ? -10.644 -8.574 -3.670 1.00 65.69 146 ILE A CA 1
ATOM 1149 C C . ILE A 1 146 ? -11.494 -9.154 -4.786 1.00 65.69 146 ILE A C 1
ATOM 1151 O O . ILE A 1 146 ? -11.538 -10.360 -5.019 1.00 65.69 146 ILE A O 1
ATOM 1155 N N . GLN A 1 147 ? -12.170 -8.266 -5.503 1.00 61.06 147 GLN A N 1
ATOM 1156 C CA . GLN A 1 147 ? -12.623 -8.608 -6.836 1.00 61.06 147 GLN A CA 1
ATOM 1157 C C . GLN A 1 147 ? -11.374 -8.541 -7.715 1.00 61.06 147 GLN A C 1
ATOM 1159 O O . GLN A 1 147 ? -10.732 -7.494 -7.767 1.00 61.06 147 GLN A O 1
ATOM 1164 N N . HIS A 1 148 ? -11.004 -9.643 -8.375 1.00 57.38 148 HIS A N 1
ATOM 1165 C CA . HIS A 1 148 ? -9.886 -9.707 -9.330 1.00 57.38 148 HIS A CA 1
ATOM 1166 C C . HIS A 1 148 ? -10.186 -8.899 -10.608 1.00 57.38 148 HIS A C 1
ATOM 1168 O O . HIS A 1 148 ? -10.068 -9.393 -11.725 1.00 57.38 148 HIS A O 1
ATOM 1174 N N . HIS A 1 149 ? -10.631 -7.656 -10.459 1.00 53.03 149 HIS A N 1
ATOM 1175 C CA . HIS A 1 149 ? -10.648 -6.689 -11.531 1.00 53.03 149 HIS A CA 1
ATOM 1176 C C . HIS A 1 149 ? -9.319 -5.953 -11.501 1.00 53.03 149 HIS A C 1
ATOM 1178 O O . HIS A 1 149 ? -9.093 -5.065 -10.679 1.00 53.03 149 HIS A O 1
ATOM 1184 N N . THR A 1 150 ? -8.445 -6.349 -12.421 1.00 50.62 150 THR A N 1
ATOM 1185 C CA . THR A 1 150 ? -7.285 -5.563 -12.818 1.00 50.62 150 THR A CA 1
ATOM 1186 C C . THR A 1 150 ? -7.782 -4.181 -13.214 1.00 50.62 150 THR A C 1
ATOM 1188 O O . THR A 1 150 ? -8.537 -4.036 -14.178 1.00 50.62 150 THR A O 1
ATOM 1191 N N . ILE A 1 151 ? -7.382 -3.158 -12.467 1.00 52.00 151 ILE A N 1
ATOM 1192 C CA . ILE A 1 151 ? -7.460 -1.796 -12.978 1.00 52.00 151 ILE A CA 1
ATOM 1193 C C . ILE A 1 151 ? -6.254 -1.684 -13.898 1.00 52.00 151 ILE A C 1
ATOM 1195 O O . ILE A 1 151 ? -5.143 -1.441 -13.436 1.00 52.00 151 ILE A O 1
ATOM 1199 N N . SER A 1 152 ? -6.461 -1.972 -15.182 1.00 45.09 152 SER A N 1
ATOM 1200 C CA . SER A 1 152 ? -5.499 -1.591 -16.210 1.00 45.09 152 SER A CA 1
ATOM 1201 C C . SER A 1 152 ? -5.441 -0.067 -16.205 1.00 45.09 152 SER A C 1
ATOM 1203 O O . SER A 1 152 ? -6.395 0.586 -16.632 1.00 45.09 152 SER A O 1
ATOM 1205 N N . LEU A 1 153 ? -4.380 0.468 -15.609 1.00 47.44 153 LEU A N 1
ATOM 1206 C CA . LEU A 1 153 ? -3.988 1.866 -15.746 1.00 47.44 153 LEU A CA 1
ATOM 1207 C C . LEU A 1 153 ? -3.346 2.074 -17.118 1.00 47.44 153 LEU A C 1
ATOM 1209 O O . LEU A 1 153 ? -2.625 1.152 -17.564 1.00 47.44 153 LEU A O 1
#

Organism: Toxocara canis (NCBI:txid6265)

Secondary structure (DSSP, 8-state):
-HHHHHIIIIIIIII--HHHHHHHHHHHTT--EEEEEETTEEEEE----TTS-----HHHHHHHHHHHHTT-S--SSSSTT----EEEEE--HHHHHHHHHHHHHHHHHHTS---SHHHHHHHHHHHHHHHHHHHHHHHHHGGGTEE------

Nearest PDB structures (foldseek):
  8vaa-assembly1_Q  TM=5.873E-01  e=5.077E+00  Legionella pneumophila
  4ojj-assembly2_A  TM=5.075E-01  e=3.311E+00  Saccharomyces cerevisiae S288C
  8vaa-assembly1_S  TM=4.572E-01  e=5.077E+00  Legionella pneumophila
  8vaa-assembly1_K  TM=4.561E-01  e=6.481E+00  Legionella pneumophila

Foldseek 3Di:
DVVVCCCVVPCCPPVDDVPVVVLQVLQLQQHKDWDDPDLFKTKIFQNHHQVRHNPDDPVVSVVSVVCVVVVVTFESDPDGNDNDGMFIWGHDVVLSVVLVVLVVVLVVLVPDPDDDPVSVVVNVVSVVVSVVSNVVSCVVCVVVTTDPDPPPD

Solvent-accessible surface area (backbone atoms only — not comparable to full-atom values): 8705 Å² total; per-residue (Å²): 107,69,68,57,50,46,42,60,66,45,43,54,64,72,74,45,60,69,65,61,51,51,52,51,48,24,18,55,60,47,41,64,47,81,48,72,83,45,92,44,35,32,40,35,40,48,4,56,27,71,80,77,63,47,95,65,55,72,67,58,50,50,51,52,53,48,32,55,75,70,63,74,56,70,54,54,14,81,52,94,86,30,71,61,33,58,35,40,35,52,53,56,70,71,57,43,56,53,47,54,52,44,51,51,58,47,53,62,56,68,74,59,87,64,87,54,73,69,47,51,52,57,49,51,52,50,48,51,52,40,53,51,51,50,50,52,58,46,63,72,47,43,89,81,27,59,47,92,50,74,73,83,125